Protein AF-A0A8H7KX01-F1 (afdb_monomer)

Radius of gyration: 17.27 Å; Cα contacts (8 Å, |Δi|>4): 121; chains: 1; bounding box: 44×26×62 Å

Sequence (157 aa):
MSAAPAVTPAHLKPHVDNLSAEWAEVHENLHKEEHHKNPQDFVLKAIHNTSMQFLQLAAQAKKDFPDAQKHHFYRDLEQLGKSGEQAAKKFFESKPAFVEQGLDPKVVVLALEGEMIAIIALFDVLKAQDKEYQKHAGHIEEQITGMLQRAIDVYSK

Secondary structure (DSSP, 8-state):
-PPPP-------HHHHHHHHHHHHHHHHHHHS--TTS-HHHHHHHHHHHHHHHHHHHHHHHHH---TTTHHHHHHHHHHHHHHHHHHHHHHHHTHHHHHHTT--HHHHHHHHHHHHHHHHHHHHHHHHH-TTHHHHHHHHHHHHHHHHHHHHHHHH-

pLDDT: mean 78.22, std 16.49, range [34.44, 96.62]

Structure (mmCIF, N/CA/C/O backbone):
data_AF-A0A8H7KX01-F1
#
_entry.id   AF-A0A8H7KX01-F1
#
loop_
_atom_site.group_PDB
_atom_site.id
_atom_site.type_symbol
_atom_site.label_atom_id
_atom_site.label_alt_id
_atom_site.label_comp_id
_atom_site.label_asym_id
_atom_site.label_entity_id
_atom_site.label_seq_id
_atom_site.pdbx_PDB_ins_code
_atom_site.Cartn_x
_atom_site.Cartn_y
_atom_site.Cartn_z
_atom_site.occupancy
_atom_site.B_iso_or_equiv
_atom_site.auth_seq_id
_atom_site.auth_comp_id
_atom_site.auth_asym_id
_atom_site.auth_atom_id
_atom_site.pdbx_PDB_model_num
ATOM 1 N N . MET A 1 1 ? -3.571 -15.163 43.514 1.00 35.84 1 MET A N 1
ATOM 2 C CA . MET A 1 1 ? -4.144 -14.187 42.564 1.00 35.84 1 MET A CA 1
ATOM 3 C C . MET A 1 1 ? -3.091 -13.966 41.488 1.00 35.84 1 MET A C 1
ATOM 5 O O . MET A 1 1 ? -2.107 -13.298 41.767 1.00 35.84 1 MET A O 1
ATOM 9 N N . SER A 1 2 ? -3.206 -14.633 40.336 1.00 34.91 2 SER A N 1
ATOM 10 C CA . SER A 1 2 ? -2.262 -14.430 39.226 1.00 34.91 2 SER A CA 1
ATOM 11 C C . SER A 1 2 ? -2.630 -13.151 38.490 1.00 34.91 2 SER A C 1
ATOM 13 O O . SER A 1 2 ? -3.773 -13.003 38.060 1.00 34.91 2 SER A O 1
ATOM 15 N N . ALA A 1 3 ? -1.671 -12.235 38.377 1.00 36.84 3 ALA A N 1
ATOM 16 C CA . ALA A 1 3 ? -1.782 -11.065 37.522 1.00 36.84 3 ALA A CA 1
ATOM 17 C C . ALA A 1 3 ? -2.036 -11.518 36.076 1.00 36.84 3 ALA A C 1
ATOM 19 O O . ALA A 1 3 ? -1.387 -12.447 35.591 1.00 36.84 3 ALA A O 1
ATOM 20 N N . ALA A 1 4 ? -3.000 -10.882 35.409 1.00 35.41 4 ALA A N 1
ATOM 21 C CA . ALA A 1 4 ? -3.212 -11.073 33.982 1.00 35.41 4 ALA A CA 1
ATOM 22 C C . ALA A 1 4 ? -1.907 -10.746 33.227 1.00 35.41 4 ALA A C 1
ATOM 24 O O . ALA A 1 4 ? -1.218 -9.793 33.606 1.00 35.41 4 ALA A O 1
ATOM 25 N N . PRO A 1 5 ? -1.541 -11.514 32.187 1.00 36.16 5 PRO A N 1
ATOM 26 C CA . PRO A 1 5 ? -0.391 -11.177 31.366 1.00 36.16 5 PRO A CA 1
ATOM 27 C C . PRO A 1 5 ? -0.609 -9.791 30.755 1.00 36.16 5 PRO A C 1
ATOM 29 O O . PRO A 1 5 ? -1.669 -9.505 30.197 1.00 36.16 5 PRO A O 1
ATOM 32 N N . ALA A 1 6 ? 0.394 -8.924 30.896 1.00 38.28 6 ALA A N 1
ATOM 33 C CA . ALA A 1 6 ? 0.428 -7.631 30.237 1.00 38.28 6 ALA A CA 1
ATOM 34 C C . ALA A 1 6 ? 0.249 -7.847 28.728 1.00 38.28 6 ALA A C 1
ATOM 36 O O . ALA A 1 6 ? 1.084 -8.486 28.086 1.00 38.28 6 ALA A O 1
ATOM 37 N N . VAL A 1 7 ? -0.862 -7.344 28.186 1.00 34.44 7 VAL A N 1
ATOM 38 C CA . VAL A 1 7 ? -1.130 -7.317 26.747 1.00 34.44 7 VAL A CA 1
ATOM 39 C C . VAL A 1 7 ? 0.015 -6.546 26.107 1.00 34.44 7 VAL A C 1
ATOM 41 O O . VAL A 1 7 ? 0.164 -5.340 26.309 1.00 34.44 7 VAL A O 1
ATOM 44 N N . THR A 1 8 ? 0.889 -7.270 25.419 1.00 42.38 8 THR A N 1
ATOM 45 C CA . THR A 1 8 ? 2.063 -6.696 24.771 1.00 42.38 8 THR A CA 1
ATOM 46 C C . THR A 1 8 ? 1.565 -5.773 23.651 1.00 42.38 8 THR A C 1
ATOM 48 O O . THR A 1 8 ? 0.619 -6.152 22.957 1.00 42.38 8 THR A O 1
ATOM 51 N N . PRO A 1 9 ? 2.109 -4.553 23.491 1.00 47.53 9 PRO A N 1
ATOM 52 C CA . PRO A 1 9 ? 1.517 -3.559 22.598 1.00 47.53 9 PRO A CA 1
ATOM 53 C C . PRO A 1 9 ? 1.567 -4.041 21.151 1.00 47.53 9 PRO A C 1
ATOM 55 O O . PRO A 1 9 ? 2.555 -4.678 20.772 1.00 47.53 9 PRO A O 1
ATOM 58 N N . ALA A 1 10 ? 0.568 -3.677 20.342 1.00 51.66 10 ALA A N 1
ATOM 59 C CA . ALA A 1 10 ? 0.669 -3.722 18.885 1.00 51.66 10 ALA A CA 1
ATOM 60 C C . ALA A 1 10 ? 1.816 -2.797 18.434 1.00 51.66 10 ALA A C 1
ATOM 62 O O . ALA A 1 10 ? 1.607 -1.637 18.105 1.00 51.66 10 ALA A O 1
ATOM 63 N N . HIS A 1 11 ? 3.055 -3.283 18.502 1.00 56.16 11 HIS A N 1
ATOM 64 C CA . HIS A 1 11 ? 4.219 -2.579 17.993 1.00 56.16 11 HIS A CA 1
ATOM 65 C C . HIS A 1 11 ? 4.168 -2.695 16.478 1.00 56.16 11 HIS A C 1
ATOM 67 O O . HIS A 1 11 ? 4.588 -3.708 15.924 1.00 56.16 11 HIS A O 1
ATOM 73 N N . LEU A 1 12 ? 3.654 -1.665 15.806 1.00 52.97 12 LEU A N 1
ATOM 74 C CA . LEU A 1 12 ? 3.749 -1.574 14.351 1.00 52.97 12 LEU A CA 1
ATOM 75 C C . LEU A 1 12 ? 5.123 -1.061 13.912 1.00 52.97 12 LEU A C 1
ATOM 77 O O . LEU A 1 12 ? 5.473 -1.167 12.744 1.00 52.97 12 LEU A O 1
ATOM 81 N N . LYS A 1 13 ? 5.937 -0.559 14.848 1.00 55.91 13 LYS A N 1
ATOM 82 C CA . LYS A 1 13 ? 7.306 -0.095 14.596 1.00 55.91 13 LYS A CA 1
ATOM 83 C C . LYS A 1 13 ? 8.166 -1.083 13.778 1.00 55.91 13 LYS A C 1
ATOM 85 O O . LYS A 1 13 ? 8.767 -0.627 12.815 1.00 55.91 13 LYS A O 1
ATOM 90 N N . PRO A 1 14 ? 8.203 -2.402 14.060 1.00 57.62 14 PRO A N 1
ATOM 91 C CA . PRO A 1 14 ? 8.931 -3.357 13.225 1.00 57.62 14 PRO A CA 1
ATOM 92 C C . PRO A 1 14 ? 8.388 -3.425 11.793 1.00 57.62 14 PRO A C 1
ATOM 94 O O . PRO A 1 14 ? 9.162 -3.613 10.866 1.00 57.62 14 PRO A O 1
ATOM 97 N N . HIS A 1 15 ? 7.079 -3.234 11.598 1.00 55.22 15 HIS A N 1
ATOM 98 C CA . HIS A 1 15 ? 6.472 -3.177 10.267 1.00 55.22 15 HIS A CA 1
ATOM 99 C C . HIS A 1 15 ? 6.871 -1.887 9.533 1.00 55.22 15 HIS A C 1
ATOM 101 O O . HIS A 1 15 ? 7.312 -1.952 8.393 1.00 55.22 15 HIS A O 1
ATOM 107 N N . VAL A 1 16 ? 6.830 -0.730 10.205 1.00 51.81 16 VAL A N 1
ATOM 108 C CA . VAL A 1 16 ? 7.265 0.569 9.651 1.00 51.81 16 VAL A CA 1
ATOM 109 C C . VAL A 1 16 ? 8.755 0.577 9.295 1.00 51.81 16 VAL A C 1
ATOM 111 O O . VAL A 1 16 ? 9.135 1.047 8.218 1.00 51.81 16 VAL A O 1
ATOM 114 N N . ASP A 1 17 ? 9.596 0.053 10.187 1.00 56.38 17 ASP A N 1
ATOM 115 C CA . ASP A 1 17 ? 11.040 -0.055 9.980 1.00 56.38 17 ASP A CA 1
ATOM 116 C C . ASP A 1 17 ? 11.345 -1.021 8.825 1.00 56.38 17 ASP A C 1
ATOM 118 O O . ASP A 1 17 ? 12.160 -0.691 7.967 1.00 56.38 17 ASP A O 1
ATOM 122 N N . ASN A 1 18 ? 10.652 -2.166 8.750 1.00 62.31 18 ASN A N 1
ATOM 123 C CA . ASN A 1 18 ? 10.819 -3.128 7.659 1.00 62.31 18 ASN A CA 1
ATOM 124 C C . ASN A 1 18 ? 10.383 -2.551 6.314 1.00 62.31 18 ASN A C 1
ATOM 126 O O . ASN A 1 18 ? 11.104 -2.707 5.341 1.00 62.31 18 ASN A O 1
ATOM 130 N N . LEU A 1 19 ? 9.250 -1.851 6.248 1.00 54.84 19 LEU A N 1
ATOM 131 C CA . LEU A 1 19 ? 8.761 -1.258 5.002 1.00 54.84 19 LEU A CA 1
ATOM 132 C C . LEU A 1 19 ? 9.727 -0.177 4.498 1.00 54.84 19 LEU A C 1
ATOM 134 O O . LEU A 1 19 ? 10.079 -0.134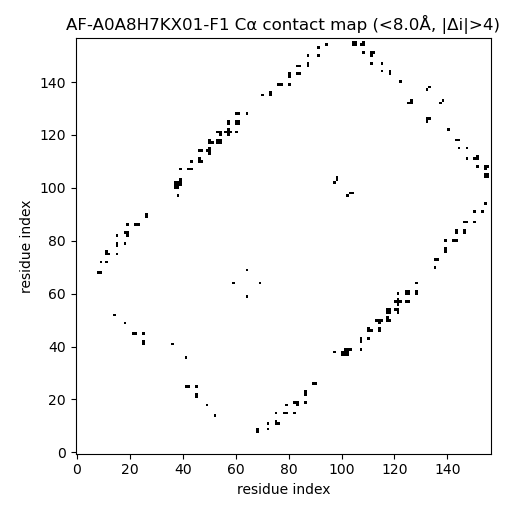 3.322 1.00 54.84 19 LEU A O 1
ATOM 138 N N . SER A 1 20 ? 10.237 0.650 5.416 1.00 55.53 20 SER A N 1
ATOM 139 C CA . SER A 1 20 ? 11.253 1.661 5.104 1.00 55.53 20 SER A CA 1
ATOM 140 C C . SER A 1 20 ? 12.581 1.027 4.669 1.00 55.53 20 SER A C 1
ATOM 142 O O . SER A 1 20 ? 13.219 1.531 3.748 1.00 55.53 20 SER A O 1
ATOM 144 N N . ALA A 1 21 ? 12.991 -0.077 5.301 1.00 63.50 21 ALA A N 1
ATOM 145 C CA . ALA A 1 21 ? 14.210 -0.811 4.972 1.00 63.50 21 ALA A CA 1
ATOM 146 C C . ALA A 1 21 ? 14.107 -1.560 3.636 1.00 63.50 21 ALA A C 1
ATOM 148 O O . ALA A 1 21 ? 15.045 -1.501 2.851 1.00 63.50 21 ALA A O 1
ATOM 149 N N . GLU A 1 22 ? 12.973 -2.200 3.341 1.00 64.75 22 GLU A N 1
ATOM 150 C CA . GLU A 1 22 ? 12.726 -2.887 2.069 1.00 64.75 22 GLU A CA 1
ATOM 151 C C . GLU A 1 22 ? 12.741 -1.888 0.907 1.00 64.75 22 GLU A C 1
ATOM 153 O O . GLU A 1 22 ? 13.410 -2.117 -0.096 1.00 64.75 22 GLU A O 1
ATOM 158 N N . TRP A 1 23 ? 12.104 -0.724 1.061 1.00 58.69 23 TRP A N 1
ATOM 159 C CA . TRP A 1 23 ? 12.157 0.333 0.046 1.00 58.69 23 TRP A CA 1
ATOM 160 C C . TRP A 1 23 ? 13.519 1.040 -0.041 1.00 58.69 23 TRP A C 1
ATOM 162 O O . TRP A 1 23 ? 13.926 1.471 -1.123 1.00 58.69 23 TRP A O 1
ATOM 172 N N . ALA A 1 24 ? 14.256 1.156 1.066 1.00 63.09 24 ALA A N 1
ATOM 173 C CA . ALA A 1 24 ? 15.638 1.630 1.036 1.00 63.09 24 ALA A CA 1
ATOM 174 C C . ALA A 1 24 ? 16.546 0.638 0.296 1.00 63.09 24 ALA A C 1
ATOM 176 O O . ALA A 1 24 ? 17.324 1.056 -0.558 1.00 63.09 24 ALA A O 1
ATOM 177 N N . GLU A 1 25 ? 16.385 -0.663 0.542 1.00 64.31 25 GLU A N 1
ATOM 178 C CA . GLU A 1 25 ? 17.050 -1.734 -0.201 1.00 64.31 25 GLU A CA 1
ATOM 179 C C . GLU A 1 25 ? 16.667 -1.682 -1.688 1.00 64.31 25 GLU A C 1
ATOM 181 O O . GLU A 1 25 ? 17.529 -1.883 -2.548 1.00 64.31 25 GLU A O 1
ATOM 186 N N . VAL A 1 26 ? 15.412 -1.323 -2.007 1.00 60.69 26 VAL A N 1
ATOM 187 C CA . VAL 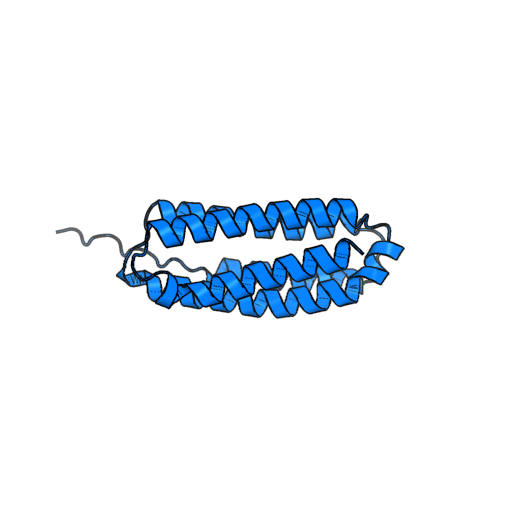A 1 26 ? 14.971 -1.103 -3.393 1.00 60.69 26 VAL A CA 1
ATOM 188 C C . VAL A 1 26 ? 15.743 -0.012 -4.079 1.00 60.69 26 VAL A C 1
ATOM 190 O O . VAL A 1 26 ? 16.230 -0.188 -5.196 1.00 60.69 26 VAL A O 1
ATOM 193 N N . HIS A 1 27 ? 15.901 1.095 -3.382 1.00 59.25 27 HIS A N 1
ATOM 194 C CA . HIS A 1 27 ? 16.630 2.222 -3.904 1.00 59.25 27 HIS A CA 1
ATOM 195 C C . HIS A 1 27 ? 18.139 1.963 -3.989 1.00 59.25 27 HIS A C 1
ATOM 197 O O . HIS A 1 27 ? 18.770 2.354 -4.961 1.00 59.25 27 HIS A O 1
ATOM 203 N N . GLU A 1 28 ? 18.741 1.299 -3.002 1.00 62.28 28 GLU A N 1
ATOM 204 C CA . GLU A 1 28 ? 20.177 1.013 -3.020 1.00 62.28 28 GLU A CA 1
ATOM 205 C C . GLU A 1 28 ? 20.572 0.022 -4.113 1.00 62.28 28 GLU A C 1
ATOM 207 O O . GLU A 1 28 ? 21.612 0.194 -4.745 1.00 62.28 28 GLU A O 1
ATOM 212 N N . ASN A 1 29 ? 19.765 -1.016 -4.340 1.00 58.94 29 ASN A N 1
ATOM 213 C CA . ASN A 1 29 ? 20.078 -2.038 -5.338 1.00 58.94 29 ASN A CA 1
ATOM 214 C C . ASN A 1 29 ? 19.870 -1.542 -6.778 1.00 58.94 29 ASN A C 1
ATOM 216 O O . ASN A 1 29 ? 20.482 -2.088 -7.686 1.00 58.94 29 ASN A O 1
ATOM 220 N N . LEU A 1 30 ? 19.085 -0.479 -6.980 1.00 53.88 30 LEU A N 1
ATOM 221 C CA . LEU A 1 30 ? 18.974 0.252 -8.251 1.00 53.88 30 LEU A CA 1
ATOM 222 C C . LEU A 1 30 ? 20.285 0.934 -8.676 1.00 53.88 30 LEU A C 1
ATOM 224 O O . LEU A 1 30 ? 20.544 1.065 -9.868 1.00 53.88 30 LEU A O 1
ATOM 228 N N . HIS A 1 31 ? 21.083 1.396 -7.705 1.00 53.75 31 HIS A N 1
ATOM 229 C CA . HIS A 1 31 ? 22.333 2.134 -7.945 1.00 53.75 31 HIS A CA 1
ATOM 230 C C . HIS A 1 31 ? 23.577 1.246 -7.928 1.00 53.75 31 HIS A C 1
ATOM 232 O O . HIS A 1 31 ? 24.664 1.702 -8.276 1.00 53.75 31 HIS A O 1
ATOM 238 N N . LYS A 1 32 ? 23.449 -0.008 -7.488 1.00 52.97 32 LYS A N 1
ATOM 239 C CA . LYS A 1 32 ? 24.556 -0.964 -7.499 1.00 52.97 32 LYS A CA 1
ATOM 240 C C . LYS A 1 32 ? 24.634 -1.570 -8.900 1.00 52.97 32 LYS A C 1
ATOM 242 O O . LYS A 1 32 ? 23.712 -2.245 -9.333 1.00 52.97 32 LYS A O 1
ATOM 247 N N . GLU A 1 33 ? 25.757 -1.347 -9.582 1.00 42.66 33 GLU A N 1
ATOM 248 C CA . GLU A 1 33 ? 26.079 -1.812 -10.948 1.00 42.66 33 GLU A CA 1
ATOM 249 C C . GLU A 1 33 ? 26.053 -3.350 -11.134 1.00 42.66 33 GLU A C 1
ATOM 251 O O . GLU A 1 33 ? 26.328 -3.862 -12.219 1.00 42.66 33 GLU A O 1
ATOM 256 N N . GLU A 1 34 ? 25.701 -4.125 -10.103 1.00 49.31 34 GLU A N 1
ATOM 257 C CA . GLU A 1 34 ? 25.473 -5.562 -10.232 1.00 49.31 34 GLU A CA 1
ATOM 258 C C . GLU A 1 34 ? 24.098 -5.834 -10.858 1.00 49.31 34 GLU A C 1
ATOM 260 O O . GLU A 1 34 ? 23.104 -6.103 -10.183 1.00 49.31 34 GLU A O 1
ATOM 265 N N . HIS A 1 35 ? 24.088 -5.836 -12.192 1.00 49.88 35 HIS A N 1
ATOM 266 C CA . HIS A 1 35 ? 23.023 -6.249 -13.117 1.00 49.88 35 HIS A CA 1
ATOM 267 C C . HIS A 1 35 ? 22.510 -7.705 -12.944 1.00 49.88 35 HIS A C 1
ATOM 269 O O . HIS A 1 35 ? 22.027 -8.321 -13.893 1.00 49.88 35 HIS A O 1
ATOM 275 N N . HIS A 1 36 ? 22.628 -8.307 -11.758 1.00 49.66 36 HIS A N 1
ATOM 276 C CA . HIS A 1 36 ? 22.349 -9.726 -11.515 1.00 49.66 36 HIS A CA 1
ATOM 277 C C . HIS A 1 36 ? 20.970 -10.014 -10.909 1.00 49.66 36 HIS A C 1
ATOM 279 O O . HIS A 1 36 ? 20.580 -11.180 -10.836 1.00 49.66 36 HIS A O 1
ATOM 285 N N . LYS A 1 37 ? 20.213 -8.997 -10.482 1.00 60.47 37 LYS A N 1
ATOM 286 C CA . LYS A 1 37 ? 18.856 -9.184 -9.946 1.00 60.47 37 LYS A CA 1
ATOM 287 C C . LYS A 1 37 ? 17.824 -8.601 -10.903 1.00 60.47 37 LYS A C 1
ATOM 289 O O . LYS A 1 37 ? 17.867 -7.422 -11.227 1.00 60.47 37 LYS A O 1
ATOM 294 N N . ASN A 1 38 ? 16.893 -9.449 -11.334 1.00 78.06 38 ASN A N 1
ATOM 295 C CA . ASN A 1 38 ? 15.733 -9.064 -12.127 1.00 78.06 38 ASN A CA 1
ATOM 296 C C . ASN A 1 38 ? 14.929 -7.977 -11.375 1.00 78.06 38 ASN A C 1
ATOM 298 O O . ASN A 1 38 ? 14.409 -8.273 -10.291 1.00 78.06 38 ASN A O 1
ATOM 302 N N . PRO A 1 39 ? 14.809 -6.742 -11.906 1.00 78.62 39 PRO A N 1
ATOM 303 C CA . PRO A 1 39 ? 14.078 -5.665 -11.237 1.00 78.62 39 PRO A CA 1
ATOM 304 C C . PRO A 1 39 ? 12.607 -6.029 -11.005 1.00 78.62 39 PRO A C 1
ATOM 306 O O . PRO A 1 39 ? 12.020 -5.586 -10.020 1.00 78.62 39 PRO A O 1
ATOM 309 N N . GLN A 1 40 ? 12.031 -6.891 -11.852 1.00 86.00 40 GLN A N 1
ATOM 310 C CA . GLN A 1 40 ? 10.667 -7.389 -11.703 1.00 86.00 40 GLN A CA 1
ATOM 311 C C . GLN A 1 40 ? 10.470 -8.146 -10.394 1.00 86.00 40 GLN A C 1
ATOM 313 O O . GLN A 1 40 ? 9.629 -7.756 -9.588 1.00 86.00 40 GLN A O 1
ATOM 318 N N . ASP A 1 41 ? 11.249 -9.202 -10.160 1.00 85.25 41 ASP A N 1
ATOM 319 C CA . ASP A 1 41 ? 11.096 -10.047 -8.968 1.00 85.25 41 ASP A CA 1
ATOM 320 C C . ASP A 1 41 ? 11.267 -9.231 -7.694 1.00 85.25 41 ASP A C 1
ATOM 322 O O . ASP A 1 41 ? 10.602 -9.448 -6.683 1.00 85.25 41 ASP A O 1
ATOM 326 N N . PHE A 1 42 ? 12.161 -8.259 -7.765 1.00 80.56 42 PHE A N 1
ATOM 327 C CA . PHE A 1 42 ? 12.509 -7.424 -6.650 1.00 80.56 42 PHE A CA 1
ATOM 328 C C . PHE A 1 42 ? 11.410 -6.397 -6.307 1.00 80.56 42 PHE A C 1
ATOM 330 O O . PHE A 1 42 ? 10.979 -6.336 -5.153 1.00 80.56 42 PHE A O 1
ATOM 337 N N . VAL A 1 43 ? 10.884 -5.665 -7.298 1.00 83.69 43 VAL A N 1
ATOM 338 C CA . VAL A 1 43 ? 9.739 -4.752 -7.111 1.00 83.69 43 VAL A CA 1
ATOM 339 C C . VAL A 1 43 ? 8.498 -5.524 -6.658 1.00 83.69 43 VAL A C 1
ATOM 341 O O . VAL A 1 43 ? 7.826 -5.118 -5.710 1.00 83.69 43 VAL A O 1
ATOM 344 N N . LEU A 1 44 ? 8.218 -6.674 -7.277 1.00 88.31 44 LEU A N 1
ATOM 345 C CA . LEU A 1 44 ? 7.073 -7.506 -6.904 1.00 88.31 44 LEU A CA 1
ATOM 346 C C . LEU A 1 44 ? 7.190 -8.059 -5.489 1.00 88.31 44 LEU A C 1
ATOM 348 O O . LEU A 1 44 ? 6.191 -8.104 -4.775 1.00 88.31 44 LEU A O 1
ATOM 352 N N . LYS A 1 45 ? 8.393 -8.445 -5.055 1.00 85.12 45 LYS A N 1
ATOM 353 C CA . LYS A 1 45 ? 8.622 -8.898 -3.682 1.00 85.12 45 LYS A CA 1
ATOM 354 C C . LYS A 1 45 ? 8.333 -7.790 -2.668 1.00 85.12 45 LYS A C 1
ATOM 356 O O . LYS A 1 45 ? 7.669 -8.068 -1.674 1.00 85.12 45 LYS A O 1
ATOM 361 N N . ALA A 1 46 ? 8.778 -6.559 -2.921 1.00 82.44 46 ALA A N 1
ATOM 362 C CA . ALA A 1 46 ? 8.519 -5.426 -2.028 1.00 82.44 46 ALA A CA 1
ATOM 363 C C . ALA A 1 46 ? 7.013 -5.115 -1.910 1.00 82.44 46 ALA A C 1
ATOM 365 O O . ALA A 1 46 ? 6.484 -4.990 -0.803 1.00 82.44 46 ALA A O 1
ATOM 366 N N . ILE A 1 47 ? 6.302 -5.078 -3.044 1.00 87.06 47 ILE A N 1
ATOM 367 C CA . ILE A 1 47 ? 4.845 -4.865 -3.081 1.00 87.06 47 ILE A CA 1
ATOM 368 C C . ILE A 1 47 ? 4.111 -6.012 -2.370 1.00 87.06 47 ILE A C 1
ATOM 370 O O . ILE A 1 47 ? 3.209 -5.784 -1.561 1.00 87.06 47 ILE A O 1
ATOM 374 N N . HIS A 1 48 ? 4.519 -7.260 -2.615 1.00 88.44 48 HIS A N 1
ATOM 375 C CA . HIS A 1 48 ? 3.920 -8.431 -1.979 1.00 88.44 48 HIS A CA 1
ATOM 376 C C . HIS A 1 48 ? 4.119 -8.427 -0.459 1.00 88.44 48 HIS A C 1
ATOM 378 O O . HIS A 1 48 ? 3.160 -8.630 0.287 1.00 88.44 48 HIS A O 1
ATOM 384 N N . ASN A 1 49 ? 5.337 -8.158 0.014 1.00 83.00 49 ASN A N 1
ATOM 385 C CA . ASN A 1 49 ? 5.638 -8.076 1.441 1.00 83.00 49 ASN A CA 1
ATOM 386 C C . ASN A 1 49 ? 4.810 -6.981 2.115 1.00 83.00 49 ASN A C 1
ATOM 388 O O . ASN A 1 49 ? 4.189 -7.230 3.15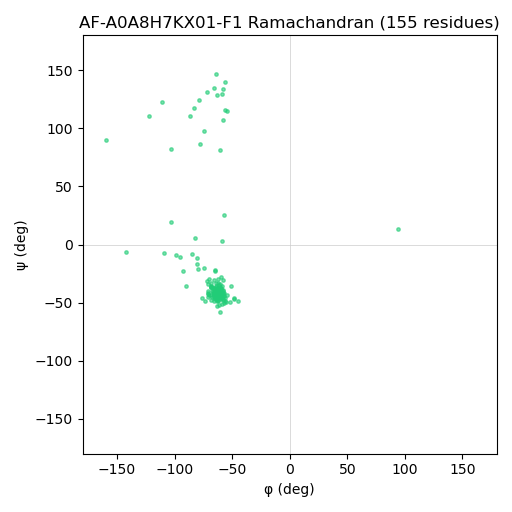0 1.00 83.00 49 ASN A O 1
ATOM 392 N N . THR A 1 50 ? 4.732 -5.806 1.492 1.00 82.94 50 THR A N 1
ATOM 393 C CA . THR A 1 50 ? 3.911 -4.690 1.973 1.00 82.94 50 THR A CA 1
ATOM 394 C C . THR A 1 50 ? 2.429 -5.072 2.047 1.00 82.94 50 THR A C 1
ATOM 396 O O . THR A 1 50 ? 1.789 -4.894 3.086 1.00 82.94 50 THR A O 1
ATOM 399 N N . SER A 1 51 ? 1.896 -5.701 0.997 1.00 89.12 51 SER A N 1
ATOM 400 C CA . SER A 1 51 ? 0.515 -6.202 0.962 1.00 89.12 51 SER A CA 1
ATOM 401 C C . SER A 1 51 ? 0.234 -7.171 2.115 1.00 89.12 51 SER A C 1
ATOM 403 O O . SER A 1 51 ? -0.774 -7.055 2.815 1.00 89.12 51 SER A O 1
ATOM 405 N N . MET A 1 52 ? 1.147 -8.115 2.361 1.00 87.38 52 MET A N 1
ATOM 406 C CA . MET A 1 52 ? 1.019 -9.082 3.451 1.00 87.38 52 MET A CA 1
ATOM 407 C C 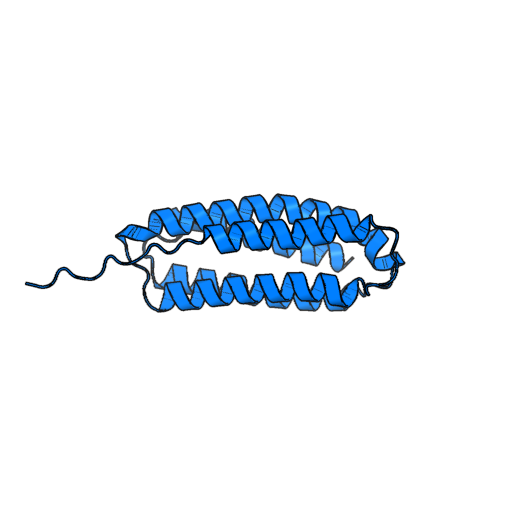. MET A 1 52 ? 1.045 -8.416 4.827 1.00 87.38 52 MET A C 1
ATOM 409 O O . MET A 1 52 ? 0.305 -8.846 5.714 1.00 87.38 52 MET A O 1
ATOM 413 N N . GLN A 1 53 ? 1.838 -7.358 5.011 1.00 83.62 53 GLN A N 1
ATOM 414 C CA . GLN A 1 53 ? 1.832 -6.587 6.254 1.00 83.62 53 GLN A CA 1
ATOM 415 C C . GLN A 1 53 ? 0.466 -5.934 6.486 1.00 83.62 53 GLN A C 1
ATOM 417 O O . GLN A 1 53 ? -0.108 -6.128 7.555 1.00 83.62 53 GLN A O 1
ATOM 422 N N . PHE A 1 54 ? -0.118 -5.253 5.492 1.00 86.44 54 PHE A N 1
ATOM 423 C CA . PHE A 1 54 ? -1.464 -4.677 5.627 1.00 86.44 54 PHE A CA 1
ATOM 424 C C . PHE A 1 54 ? -2.524 -5.733 5.977 1.00 86.44 54 PHE A C 1
ATOM 426 O O . PHE A 1 54 ? -3.340 -5.512 6.875 1.00 86.44 54 PHE A O 1
ATOM 433 N N . LEU A 1 55 ? -2.472 -6.916 5.357 1.00 89.38 55 LEU A N 1
ATOM 434 C CA . LEU A 1 55 ? -3.380 -8.023 5.683 1.00 89.38 55 LEU A CA 1
ATOM 435 C C . LEU A 1 55 ? -3.183 -8.560 7.109 1.00 89.38 55 LEU A C 1
ATOM 437 O O . LEU A 1 55 ? -4.161 -8.890 7.784 1.00 89.38 55 LEU A O 1
ATOM 441 N N . GLN A 1 56 ? -1.943 -8.635 7.598 1.00 85.50 56 GLN A N 1
ATOM 442 C CA . GLN A 1 56 ? -1.652 -9.019 8.984 1.00 85.50 56 GLN A CA 1
ATOM 443 C C . GLN A 1 56 ? -2.194 -7.986 9.977 1.00 85.50 56 GLN 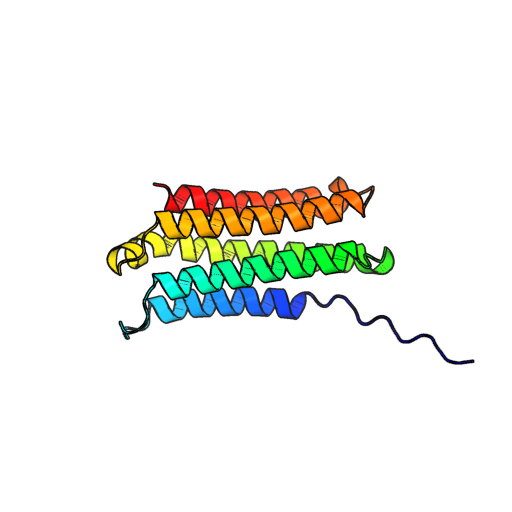A C 1
ATOM 445 O O . GLN A 1 56 ? -2.803 -8.368 10.979 1.00 85.50 56 GLN A O 1
ATOM 450 N N . LEU A 1 57 ? -2.045 -6.690 9.677 1.00 84.31 57 LEU A N 1
ATOM 451 C CA . LEU A 1 57 ? -2.640 -5.611 10.469 1.00 84.31 57 LEU A CA 1
ATOM 452 C C . LEU A 1 57 ? -4.165 -5.714 10.489 1.00 84.31 57 LEU A C 1
ATOM 454 O O . LEU A 1 57 ? -4.768 -5.612 11.556 1.00 84.31 57 LEU A O 1
ATOM 458 N N . ALA A 1 58 ? -4.783 -5.982 9.336 1.00 87.94 58 ALA A N 1
ATOM 459 C CA . ALA A 1 58 ? -6.226 -6.161 9.225 1.00 87.94 58 ALA A CA 1
ATOM 460 C C . ALA A 1 58 ? -6.703 -7.345 10.077 1.00 87.94 58 ALA A C 1
ATOM 462 O O . ALA A 1 58 ? -7.667 -7.232 10.834 1.00 87.94 58 ALA A O 1
ATOM 463 N N . ALA A 1 59 ? -6.003 -8.480 10.011 1.00 86.81 59 ALA A N 1
ATOM 464 C CA . ALA A 1 59 ? -6.313 -9.653 10.820 1.00 86.81 59 ALA A CA 1
ATOM 465 C C . ALA A 1 59 ? -6.176 -9.371 12.326 1.00 86.81 59 ALA A C 1
ATOM 467 O O . ALA A 1 59 ? -7.040 -9.777 13.108 1.00 86.81 59 ALA A O 1
ATOM 468 N N . GLN A 1 60 ? -5.129 -8.646 12.730 1.00 82.00 60 GLN A N 1
ATOM 469 C CA . GLN A 1 60 ? -4.904 -8.271 14.125 1.00 82.00 60 GLN A CA 1
ATOM 470 C C . GLN A 1 60 ? -5.992 -7.318 14.638 1.00 82.00 60 GLN A C 1
ATOM 472 O O . GLN A 1 60 ? -6.592 -7.591 15.678 1.00 82.00 60 GLN A O 1
ATOM 477 N N . ALA A 1 61 ? -6.304 -6.258 13.886 1.00 83.38 61 ALA A N 1
ATOM 478 C CA . ALA A 1 61 ? -7.372 -5.317 14.220 1.00 83.38 61 ALA A CA 1
ATOM 479 C C . ALA A 1 61 ? -8.749 -6.003 14.264 1.00 83.38 61 ALA A C 1
ATOM 481 O O . ALA A 1 61 ? -9.586 -5.684 15.101 1.00 83.38 61 ALA A O 1
ATOM 482 N N . LYS A 1 62 ? -8.991 -7.003 13.409 1.00 84.88 62 LYS A N 1
ATOM 483 C CA . LYS A 1 62 ? -10.243 -7.767 13.436 1.00 84.88 62 LYS A CA 1
ATOM 484 C C . LYS A 1 62 ? -10.373 -8.634 14.689 1.00 84.88 62 LYS A C 1
ATOM 486 O O . LYS A 1 62 ? -11.487 -8.827 15.171 1.00 84.88 62 LYS A O 1
ATOM 491 N N . LYS A 1 63 ? -9.265 -9.209 15.164 1.00 79.81 63 LYS A N 1
ATOM 492 C CA . LYS A 1 63 ? -9.255 -10.144 16.293 1.00 79.81 63 LYS A CA 1
ATOM 493 C C . LYS A 1 63 ? -9.403 -9.431 17.632 1.00 79.81 63 LYS A C 1
ATOM 495 O O . LYS A 1 63 ? -10.144 -9.915 18.480 1.00 79.81 63 LYS A O 1
ATOM 500 N N . ASP A 1 64 ? -8.660 -8.347 17.830 1.00 69.44 64 ASP A N 1
ATOM 501 C CA . ASP A 1 64 ? -8.568 -7.676 19.124 1.00 69.44 64 ASP A CA 1
ATOM 502 C C . ASP A 1 64 ? -8.070 -6.237 18.910 1.00 69.44 64 ASP A C 1
ATOM 504 O O . ASP A 1 64 ? -6.862 -5.990 18.866 1.00 69.44 64 ASP A O 1
ATOM 508 N N . PHE A 1 65 ? -8.995 -5.288 18.705 1.00 70.56 65 PHE A N 1
ATOM 509 C CA . PHE A 1 65 ? -8.684 -3.856 18.605 1.00 70.56 65 PHE A CA 1
ATOM 510 C C . PHE A 1 65 ? -9.059 -3.145 19.909 1.00 70.56 65 PHE A C 1
ATOM 512 O O . PHE A 1 65 ? -10.152 -2.585 20.020 1.00 70.56 65 PHE A O 1
ATOM 519 N N . PRO A 1 66 ? -8.196 -3.191 20.940 1.00 64.88 66 PRO A N 1
ATOM 520 C CA . PRO A 1 66 ? -8.548 -2.645 22.236 1.00 64.88 66 PRO A CA 1
ATOM 521 C C . PRO A 1 66 ? -8.578 -1.115 22.183 1.00 64.88 66 PRO A C 1
ATOM 523 O O . PRO A 1 66 ? -7.611 -0.474 21.763 1.00 64.88 66 PRO A O 1
ATOM 526 N N . ASP A 1 67 ? -9.661 -0.522 22.695 1.00 69.56 67 ASP A N 1
ATOM 527 C CA . ASP A 1 67 ? -9.858 0.935 22.750 1.00 69.56 67 ASP A CA 1
ATOM 528 C C . ASP A 1 67 ? -8.666 1.674 23.382 1.00 69.56 67 ASP A C 1
ATOM 530 O O . ASP A 1 67 ? -8.280 2.745 22.921 1.00 69.56 67 ASP A O 1
ATOM 534 N N . ALA A 1 68 ? -8.015 1.071 24.383 1.00 68.69 68 ALA A N 1
ATOM 535 C CA . ALA A 1 68 ? -6.843 1.639 25.049 1.00 68.69 68 ALA A CA 1
ATOM 536 C C . ALA A 1 68 ? -5.605 1.787 24.138 1.00 68.69 68 ALA A C 1
ATOM 538 O O . ALA A 1 68 ? -4.721 2.587 24.439 1.00 68.69 68 ALA A O 1
ATOM 539 N N . GLN A 1 69 ? -5.516 1.028 23.038 1.00 70.12 69 GLN A N 1
ATOM 540 C CA . GLN A 1 69 ? -4.370 1.050 22.114 1.00 70.12 69 GLN A CA 1
ATOM 541 C C . GLN A 1 69 ? -4.695 1.692 20.762 1.00 70.12 69 GLN A C 1
ATOM 543 O O . GLN A 1 69 ? -3.782 1.960 19.981 1.00 70.12 69 GLN A O 1
ATOM 548 N N . LYS A 1 70 ? -5.969 2.005 20.508 1.00 76.81 70 LYS A N 1
ATOM 549 C CA . LYS A 1 70 ? -6.475 2.629 19.278 1.00 76.81 70 LYS A CA 1
ATOM 550 C C . LYS A 1 70 ? -5.656 3.852 18.843 1.00 76.81 70 LYS A C 1
ATOM 552 O O . LYS A 1 70 ? -5.235 3.941 17.695 1.00 76.81 70 LYS A O 1
ATOM 557 N N . HIS A 1 71 ? -5.343 4.760 19.772 1.00 78.81 71 HIS A N 1
ATOM 558 C CA . HIS A 1 71 ? -4.533 5.948 19.471 1.00 78.81 71 HIS A CA 1
ATOM 559 C C . HIS A 1 71 ? -3.084 5.635 19.078 1.00 78.81 71 HIS A C 1
ATOM 561 O O . HIS A 1 71 ? -2.528 6.320 18.222 1.00 78.81 71 HIS A O 1
ATOM 567 N N . HIS A 1 72 ? -2.463 4.629 19.698 1.00 79.19 72 HIS A N 1
ATOM 568 C CA . HIS A 1 72 ? -1.104 4.217 19.345 1.00 79.19 72 HIS A CA 1
ATOM 569 C C . HIS A 1 72 ? -1.077 3.548 17.974 1.00 79.19 72 HIS A C 1
ATOM 571 O O . HIS A 1 72 ? -0.244 3.897 17.147 1.00 79.19 72 HIS A O 1
ATOM 577 N N . PHE A 1 73 ? -2.052 2.679 17.708 1.00 82.12 73 PHE A N 1
ATOM 578 C CA . PHE A 1 73 ? -2.197 2.021 16.418 1.00 82.12 73 PHE A CA 1
ATOM 579 C C . PHE A 1 73 ? -2.331 3.027 15.267 1.00 82.12 73 PHE A C 1
ATOM 581 O O . PHE A 1 73 ? -1.590 2.942 14.292 1.00 82.12 73 PHE A O 1
ATOM 588 N N . TYR A 1 74 ? -3.231 4.010 15.383 1.00 85.62 74 TYR A N 1
ATOM 589 C CA . TYR A 1 74 ? -3.407 5.004 14.320 1.00 85.62 74 TYR A CA 1
ATOM 590 C C . TYR A 1 74 ? -2.197 5.919 14.157 1.00 85.62 74 TYR A C 1
ATOM 592 O O . TYR A 1 74 ? -1.838 6.236 13.030 1.00 85.62 74 TYR A O 1
ATOM 600 N N . ARG A 1 75 ? -1.521 6.297 15.249 1.00 83.94 75 ARG A N 1
ATOM 601 C CA . ARG A 1 75 ? -0.270 7.064 15.158 1.00 83.94 75 ARG A CA 1
ATOM 602 C C . ARG A 1 75 ? 0.800 6.296 14.387 1.00 83.94 75 ARG A C 1
ATOM 604 O O . ARG A 1 75 ? 1.487 6.873 13.548 1.00 83.94 75 ARG A O 1
ATOM 611 N N . ASP A 1 76 ? 0.945 5.006 14.666 1.00 80.88 76 ASP A N 1
ATOM 612 C CA . ASP A 1 76 ? 1.922 4.185 13.965 1.00 80.88 76 ASP A CA 1
ATOM 613 C C . ASP A 1 76 ? 1.536 3.980 12.489 1.00 80.88 76 ASP A C 1
ATOM 615 O O . ASP A 1 76 ? 2.406 4.004 11.620 1.00 80.88 76 ASP A O 1
ATOM 619 N N . LEU A 1 77 ? 0.241 3.835 12.184 1.00 82.62 77 LEU A N 1
ATOM 620 C CA . LEU A 1 77 ? -0.258 3.746 10.808 1.00 82.62 77 LEU A CA 1
ATOM 621 C C . LEU A 1 77 ? -0.052 5.060 10.033 1.00 82.62 77 LEU A C 1
ATOM 623 O O . LEU A 1 77 ? 0.318 5.039 8.863 1.00 82.62 77 LEU A O 1
ATOM 627 N N . GLU A 1 78 ? -0.224 6.210 10.687 1.00 85.62 78 GLU A N 1
ATOM 628 C CA . GLU A 1 78 ? 0.095 7.524 10.116 1.00 85.62 78 GLU A CA 1
ATOM 629 C C . GLU A 1 78 ? 1.597 7.637 9.807 1.00 85.62 78 GLU A C 1
ATOM 631 O O . GLU A 1 78 ? 1.995 8.112 8.741 1.00 85.62 78 GLU A O 1
ATOM 636 N N . GLN A 1 79 ? 2.451 7.159 10.717 1.00 80.38 79 GLN A N 1
ATOM 637 C CA . GLN A 1 79 ? 3.895 7.127 10.494 1.00 80.38 79 GLN A CA 1
ATOM 638 C C . GLN A 1 79 ? 4.270 6.193 9.336 1.00 80.38 79 GLN A C 1
ATOM 640 O O . GLN A 1 79 ? 5.142 6.548 8.540 1.00 80.38 79 GLN A O 1
ATOM 645 N N . LEU A 1 80 ? 3.590 5.048 9.203 1.00 77.38 80 LEU A N 1
ATOM 646 C CA . LEU A 1 80 ? 3.733 4.159 8.050 1.00 77.38 80 LEU A CA 1
ATOM 647 C C . LEU A 1 80 ? 3.400 4.897 6.749 1.00 77.38 80 LEU A C 1
ATOM 649 O O . LEU A 1 80 ? 4.189 4.841 5.810 1.00 77.38 80 LEU A O 1
ATOM 653 N N . GLY A 1 81 ? 2.283 5.632 6.714 1.00 78.62 81 GLY A N 1
ATOM 654 C CA . GLY A 1 81 ? 1.882 6.433 5.555 1.00 78.62 81 GLY A CA 1
ATOM 655 C C . GLY A 1 81 ? 2.930 7.480 5.167 1.00 78.62 81 GLY A C 1
ATOM 656 O O . GLY A 1 81 ? 3.313 7.568 4.003 1.00 78.62 81 GLY A O 1
ATOM 657 N N . LYS A 1 82 ? 3.482 8.209 6.146 1.00 81.00 82 LYS A N 1
ATOM 658 C CA . LYS A 1 82 ? 4.547 9.207 5.916 1.00 81.00 82 LYS A CA 1
ATOM 659 C C . LYS A 1 82 ? 5.840 8.588 5.382 1.00 81.00 82 LYS A C 1
ATOM 661 O O . LYS A 1 82 ? 6.447 9.139 4.462 1.00 81.00 82 LYS A O 1
ATOM 666 N N .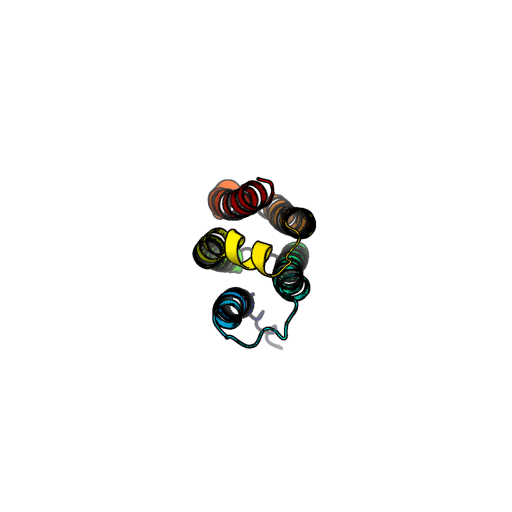 SER A 1 83 ? 6.274 7.459 5.944 1.00 74.25 83 SER A N 1
ATOM 667 C CA . SER A 1 83 ? 7.445 6.729 5.438 1.00 74.25 83 SER A CA 1
ATOM 668 C C . SER A 1 83 ? 7.192 6.178 4.031 1.00 74.25 83 SER A C 1
ATOM 670 O O . SER A 1 83 ? 8.053 6.288 3.157 1.00 74.25 83 SER A O 1
ATOM 672 N N . GLY A 1 84 ? 5.983 5.662 3.793 1.00 74.88 84 GLY A N 1
ATOM 673 C CA . GLY A 1 84 ? 5.517 5.210 2.488 1.00 74.88 84 GLY A CA 1
ATOM 674 C C . GLY A 1 84 ? 5.590 6.312 1.436 1.00 74.88 84 GLY A C 1
ATOM 675 O O . GLY A 1 84 ? 6.109 6.073 0.354 1.00 74.88 84 GLY A O 1
ATOM 676 N N . GLU A 1 85 ? 5.172 7.543 1.747 1.00 78.50 85 GLU A N 1
ATOM 677 C CA . GLU A 1 85 ? 5.219 8.650 0.779 1.00 78.50 85 GLU A CA 1
ATOM 678 C C . GLU A 1 85 ? 6.643 8.986 0.327 1.00 78.50 85 GLU A C 1
ATOM 680 O O . GLU A 1 85 ? 6.879 9.262 -0.854 1.00 78.50 85 GLU A O 1
ATOM 685 N N . GLN A 1 86 ? 7.611 8.934 1.246 1.00 74.75 86 GLN A N 1
ATOM 686 C CA . GLN A 1 86 ? 9.019 9.153 0.911 1.00 74.75 86 GLN A CA 1
ATOM 687 C C . GLN A 1 86 ? 9.564 8.041 0.008 1.00 74.75 86 GLN A C 1
ATOM 689 O O . GLN A 1 86 ? 10.284 8.327 -0.953 1.00 74.75 86 GLN A O 1
ATOM 694 N N . ALA A 1 87 ? 9.204 6.788 0.295 1.00 71.94 87 ALA A N 1
ATOM 695 C CA . ALA A 1 87 ? 9.558 5.639 -0.531 1.00 71.94 87 ALA A CA 1
ATOM 696 C C . ALA A 1 87 ? 8.902 5.710 -1.920 1.00 71.94 87 ALA A C 1
ATOM 698 O O . ALA A 1 87 ? 9.581 5.572 -2.939 1.00 71.94 87 ALA A O 1
ATOM 699 N N . ALA A 1 88 ? 7.606 6.021 -1.968 1.00 76.50 88 ALA A N 1
ATOM 700 C CA . ALA A 1 88 ? 6.819 6.131 -3.187 1.00 76.50 88 ALA A CA 1
ATOM 701 C C . ALA A 1 88 ? 7.379 7.203 -4.127 1.00 76.50 88 ALA A C 1
ATOM 703 O O . ALA A 1 88 ? 7.535 6.952 -5.318 1.00 76.50 88 ALA A O 1
ATOM 704 N N . LYS A 1 89 ? 7.787 8.368 -3.602 1.00 79.94 89 LYS A N 1
ATOM 705 C CA . LYS A 1 89 ? 8.431 9.408 -4.417 1.00 79.94 89 LYS A CA 1
ATOM 706 C C . LYS A 1 89 ? 9.661 8.873 -5.160 1.00 79.94 89 LYS A C 1
ATOM 708 O O . LYS A 1 89 ? 9.763 9.046 -6.373 1.00 79.94 89 LYS A O 1
ATOM 713 N N . LYS A 1 90 ? 10.562 8.184 -4.454 1.00 75.12 90 LYS A N 1
ATOM 714 C CA . LYS A 1 90 ? 11.759 7.584 -5.066 1.00 75.12 90 LYS A CA 1
ATOM 715 C C . LYS A 1 90 ? 11.396 6.497 -6.075 1.00 75.12 90 LYS A C 1
ATOM 717 O O . LYS A 1 90 ? 12.022 6.398 -7.128 1.00 75.12 90 LYS A O 1
ATOM 722 N N . PHE A 1 91 ? 10.379 5.694 -5.773 1.00 79.75 91 PHE A N 1
ATOM 723 C CA . PHE A 1 91 ? 9.880 4.659 -6.674 1.00 79.75 91 PHE A CA 1
ATOM 724 C C . PHE A 1 91 ? 9.317 5.242 -7.980 1.00 79.75 91 PHE A C 1
ATOM 726 O O . PHE A 1 91 ? 9.551 4.680 -9.050 1.00 79.75 91 PHE A O 1
ATOM 733 N N . PHE A 1 92 ? 8.639 6.393 -7.917 1.00 83.56 92 PHE A N 1
ATOM 734 C CA . PHE A 1 92 ? 8.119 7.090 -9.099 1.00 83.56 92 PHE A CA 1
ATOM 735 C C . PHE A 1 92 ? 9.250 7.639 -9.966 1.00 83.56 92 PHE A C 1
ATOM 737 O O . PHE A 1 92 ? 9.242 7.456 -11.181 1.00 83.56 92 PHE A O 1
ATOM 744 N N . GLU A 1 93 ? 10.243 8.269 -9.335 1.00 82.88 93 GLU A N 1
ATOM 745 C CA . GLU A 1 93 ? 11.431 8.805 -10.009 1.00 82.88 93 GLU A CA 1
ATOM 746 C C . GLU A 1 93 ? 12.261 7.697 -10.684 1.00 82.88 93 GLU A C 1
ATOM 748 O O . GLU A 1 93 ? 12.872 7.932 -11.723 1.00 82.88 93 GLU A O 1
ATOM 753 N N . SER A 1 94 ? 12.232 6.475 -10.140 1.00 82.38 94 SER A N 1
ATOM 754 C CA . SER A 1 94 ? 13.013 5.334 -10.640 1.00 82.38 94 SER A CA 1
ATOM 755 C C . SER A 1 94 ? 12.344 4.559 -11.781 1.00 82.38 94 SER A C 1
ATOM 757 O O . SER A 1 94 ? 12.984 3.692 -12.378 1.00 82.38 94 SER A O 1
ATOM 759 N N . LYS A 1 95 ? 11.080 4.856 -12.122 1.00 86.25 95 LYS A N 1
ATOM 760 C CA . LYS A 1 95 ? 10.339 4.120 -13.161 1.00 86.25 95 LYS A CA 1
ATOM 761 C C . LYS A 1 95 ? 11.102 4.015 -14.494 1.00 86.25 95 LYS A C 1
ATOM 763 O O . LYS A 1 95 ? 11.186 2.898 -15.002 1.00 86.25 95 LYS A O 1
ATOM 768 N N . PRO A 1 96 ? 11.660 5.097 -15.083 1.00 86.62 96 PRO A N 1
ATOM 769 C CA . PRO A 1 96 ? 12.346 4.996 -16.374 1.00 86.62 96 PRO A CA 1
ATOM 770 C C . PRO A 1 96 ? 13.509 3.998 -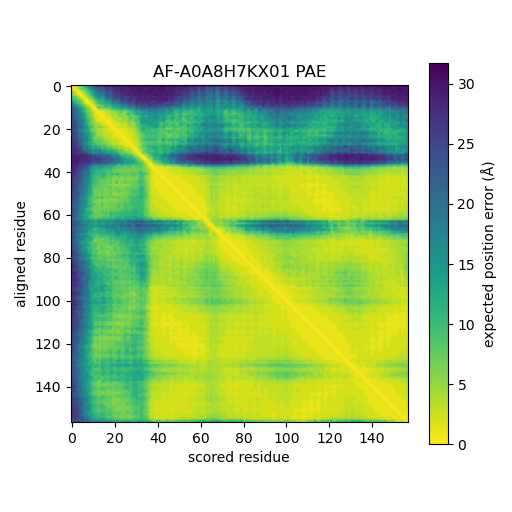16.347 1.00 86.62 96 PRO A C 1
ATOM 772 O O . PRO A 1 96 ? 13.620 3.172 -17.248 1.00 86.62 96 PRO A O 1
ATOM 775 N N . ALA A 1 97 ? 14.306 4.020 -15.274 1.00 85.19 97 ALA A N 1
ATOM 776 C CA . ALA A 1 97 ? 15.441 3.119 -15.095 1.00 85.19 97 ALA A CA 1
ATOM 777 C C . ALA A 1 97 ? 14.993 1.659 -14.949 1.00 85.19 97 ALA A C 1
ATOM 779 O O . ALA A 1 97 ? 15.571 0.771 -15.568 1.00 85.19 97 ALA A O 1
ATOM 780 N N . PHE A 1 98 ? 13.930 1.396 -14.182 1.00 84.62 98 PHE A N 1
ATOM 781 C CA . PHE A 1 98 ? 13.409 0.037 -14.059 1.00 84.62 98 PHE A CA 1
ATOM 782 C C . PHE A 1 98 ? 12.895 -0.521 -15.388 1.00 84.62 98 PHE A C 1
ATOM 784 O O . PHE A 1 98 ? 13.147 -1.684 -15.698 1.00 84.62 98 PHE A O 1
ATOM 791 N N . VAL A 1 99 ? 12.192 0.298 -16.174 1.00 87.44 99 VAL A N 1
ATOM 792 C CA . VAL A 1 99 ? 11.671 -0.115 -17.486 1.00 87.44 99 VAL A CA 1
ATOM 793 C C . VAL A 1 99 ? 12.809 -0.406 -18.460 1.00 87.44 99 VAL A C 1
ATOM 795 O O . VAL A 1 99 ? 12.764 -1.414 -19.160 1.00 87.44 99 VAL A O 1
ATOM 798 N N . GLU A 1 100 ? 13.857 0.419 -18.468 1.00 87.81 100 GLU A N 1
ATOM 799 C CA . GLU A 1 100 ? 15.067 0.168 -19.261 1.00 87.81 100 GLU A CA 1
ATOM 800 C C . GLU A 1 100 ? 15.757 -1.151 -18.866 1.00 87.81 100 GLU A C 1
ATOM 802 O O . GLU A 1 100 ? 16.264 -1.870 -19.723 1.00 87.81 100 GLU A O 1
ATOM 807 N N . GLN A 1 101 ? 15.699 -1.519 -17.583 1.00 83.94 101 GLN A N 1
ATOM 808 C CA . GLN A 1 101 ? 16.225 -2.782 -17.054 1.00 83.94 101 GLN A CA 1
ATOM 809 C C . GLN A 1 101 ? 15.278 -3.987 -17.238 1.00 83.94 101 GLN A C 1
ATOM 811 O O . GLN A 1 101 ? 15.580 -5.082 -16.762 1.00 83.94 101 GLN A O 1
ATOM 816 N N . GLY A 1 102 ? 14.149 -3.820 -17.934 1.00 87.00 102 GLY A N 1
ATOM 817 C CA . GLY A 1 102 ? 13.237 -4.914 -18.285 1.00 87.00 102 GLY A CA 1
ATOM 818 C C . GLY A 1 102 ? 12.079 -5.150 -17.313 1.00 87.00 102 GLY A C 1
ATOM 819 O O . GLY A 1 102 ? 11.414 -6.179 -17.416 1.00 87.00 102 GLY A O 1
ATOM 820 N N . LEU A 1 103 ? 11.807 -4.219 -16.393 1.00 88.75 103 LEU A N 1
ATOM 821 C CA . LEU A 1 103 ? 10.567 -4.223 -15.615 1.00 88.75 103 LEU A CA 1
ATOM 822 C C . LEU A 1 103 ? 9.362 -4.038 -16.550 1.00 88.75 103 LEU A C 1
ATOM 824 O O . LEU A 1 103 ? 9.318 -3.066 -17.303 1.00 88.75 103 LEU A O 1
ATOM 828 N N . ASP A 1 104 ? 8.356 -4.909 -16.451 1.00 93.81 104 ASP A N 1
ATOM 829 C CA . ASP A 1 104 ? 7.059 -4.727 -17.107 1.00 93.81 104 ASP A CA 1
ATOM 830 C C . ASP A 1 104 ? 6.136 -3.879 -16.210 1.00 93.81 104 ASP A C 1
ATOM 832 O O . ASP A 1 104 ? 5.662 -4.364 -15.169 1.00 93.81 104 ASP A O 1
ATOM 836 N N . PRO A 1 105 ? 5.819 -2.626 -16.599 1.00 93.38 105 PRO A N 1
ATOM 837 C CA . PRO A 1 105 ? 4.946 -1.764 -15.812 1.00 93.38 105 PRO A CA 1
ATOM 838 C C . PRO A 1 105 ? 3.561 -2.362 -15.574 1.00 93.38 105 PRO A C 1
ATOM 840 O O . PRO A 1 105 ? 2.976 -2.112 -14.525 1.00 93.38 105 PRO A O 1
ATOM 843 N N . LYS A 1 106 ? 3.036 -3.181 -16.495 1.00 95.56 106 LYS A N 1
ATOM 844 C CA . LYS A 1 106 ? 1.700 -3.780 -16.348 1.00 95.56 106 LYS A CA 1
ATOM 845 C C . LYS A 1 106 ? 1.655 -4.768 -15.193 1.00 95.56 106 LYS A C 1
ATOM 847 O O . LYS A 1 106 ? 0.681 -4.803 -14.447 1.00 95.56 106 LYS A O 1
ATOM 852 N N . VAL A 1 107 ? 2.715 -5.555 -15.031 1.00 94.56 107 VAL A N 1
ATOM 853 C CA . VAL A 1 107 ? 2.827 -6.513 -13.926 1.00 94.56 107 VAL A CA 1
ATOM 854 C C . VAL A 1 107 ? 2.966 -5.767 -12.596 1.00 94.56 107 VAL A C 1
ATOM 856 O O . VAL A 1 107 ? 2.391 -6.187 -11.595 1.00 94.56 107 VAL A O 1
ATOM 859 N N . VAL A 1 108 ? 3.660 -4.625 -12.588 1.00 91.62 108 VAL A N 1
ATOM 860 C CA . VAL A 1 108 ? 3.727 -3.750 -11.408 1.00 91.62 108 VAL A CA 1
ATOM 861 C C . VAL A 1 108 ? 2.373 -3.133 -11.077 1.00 91.62 108 VAL A C 1
ATOM 863 O O . VAL A 1 108 ? 1.984 -3.168 -9.916 1.00 91.62 108 VAL A O 1
ATOM 866 N N . VAL A 1 109 ? 1.625 -2.632 -12.065 1.00 95.25 109 VAL A N 1
ATOM 867 C CA . VAL A 1 109 ? 0.264 -2.106 -11.853 1.00 95.25 109 VAL A CA 1
ATOM 868 C C . VAL A 1 109 ? -0.631 -3.162 -11.208 1.00 95.25 109 VAL A C 1
ATOM 870 O O . VAL A 1 109 ? -1.225 -2.882 -10.172 1.00 95.25 109 VAL A O 1
ATOM 873 N N . LEU A 1 110 ? -0.648 -4.390 -11.736 1.00 96.31 110 LEU A N 1
ATOM 874 C CA . LEU A 1 110 ? -1.418 -5.496 -11.153 1.00 96.31 110 LEU A CA 1
ATOM 875 C C . LEU A 1 110 ? -1.021 -5.787 -9.696 1.00 96.31 110 LEU A C 1
ATOM 877 O O . LEU A 1 110 ? -1.875 -6.076 -8.859 1.00 96.31 110 LEU A O 1
ATOM 881 N N . ALA A 1 111 ? 0.271 -5.709 -9.372 1.00 93.94 111 ALA A N 1
ATOM 882 C CA . ALA A 1 111 ? 0.743 -5.904 -8.006 1.00 93.94 111 ALA A CA 1
ATOM 883 C C . ALA A 1 111 ? 0.300 -4.763 -7.073 1.00 93.94 111 ALA A C 1
ATOM 885 O O . ALA A 1 111 ? -0.166 -5.034 -5.968 1.00 93.94 111 ALA A O 1
ATOM 886 N N . LEU A 1 112 ? 0.393 -3.507 -7.525 1.00 93.88 112 LEU A N 1
ATOM 887 C CA . LEU A 1 112 ? -0.065 -2.332 -6.775 1.00 93.88 112 LEU A CA 1
ATOM 888 C C . LEU A 1 112 ? -1.589 -2.351 -6.565 1.00 93.88 112 LEU A C 1
ATOM 890 O O . LEU A 1 112 ? -2.068 -1.983 -5.498 1.00 93.88 112 LEU A O 1
ATOM 894 N N . GLU A 1 113 ? -2.368 -2.826 -7.538 1.00 96.12 113 GLU A N 1
ATOM 895 C CA . GLU A 1 113 ? -3.810 -3.056 -7.369 1.00 96.12 113 GLU A CA 1
ATOM 896 C C . GLU A 1 113 ? -4.091 -4.124 -6.296 1.00 96.12 113 GLU A C 1
ATOM 898 O O . GLU A 1 113 ? -5.005 -3.971 -5.483 1.00 96.12 113 GLU A O 1
ATOM 903 N N . GLY A 1 114 ? -3.271 -5.178 -6.235 1.00 94.75 114 GLY A N 1
ATOM 904 C CA . GLY A 1 114 ? -3.312 -6.168 -5.155 1.00 94.75 114 GLY A CA 1
ATOM 905 C C . GLY A 1 114 ? -3.018 -5.564 -3.777 1.00 94.75 114 GLY A C 1
ATOM 906 O O . GLY A 1 114 ? -3.727 -5.851 -2.809 1.00 94.75 114 GLY A O 1
ATOM 907 N N . GLU A 1 115 ? -2.023 -4.682 -3.689 1.00 93.44 115 GLU A N 1
ATOM 908 C CA . GLU A 1 115 ? -1.715 -3.933 -2.464 1.00 93.44 115 GLU A CA 1
ATOM 909 C C . GLU A 1 115 ? -2.874 -3.013 -2.055 1.00 93.44 115 GLU A C 1
ATOM 911 O O . GLU A 1 115 ? -3.226 -2.942 -0.876 1.00 93.44 115 GLU A O 1
ATOM 916 N N . MET A 1 116 ? -3.543 -2.382 -3.026 1.00 95.62 116 MET A N 1
ATOM 917 C CA . MET A 1 116 ? -4.705 -1.525 -2.779 1.00 95.62 116 MET A CA 1
ATOM 918 C C . MET A 1 116 ? -5.833 -2.313 -2.115 1.00 95.62 116 MET A C 1
ATOM 920 O O . MET A 1 116 ? -6.434 -1.841 -1.151 1.00 95.62 116 MET A O 1
ATOM 924 N N . ILE A 1 117 ? -6.083 -3.545 -2.566 1.00 96.62 117 ILE A N 1
ATOM 925 C CA . ILE A 1 117 ? -7.072 -4.436 -1.944 1.00 96.62 117 ILE A CA 1
ATOM 926 C C . ILE A 1 117 ? -6.692 -4.745 -0.488 1.00 96.62 117 ILE A C 1
ATOM 928 O O . ILE A 1 117 ? -7.564 -4.739 0.383 1.00 96.62 117 ILE A O 1
ATOM 932 N N . ALA A 1 118 ? -5.410 -4.984 -0.196 1.00 93.75 118 ALA A N 1
ATOM 933 C CA . ALA A 1 118 ? -4.943 -5.232 1.169 1.00 93.75 118 ALA A CA 1
ATOM 934 C C . ALA A 1 118 ? -5.137 -4.011 2.088 1.00 93.75 118 ALA A C 1
ATOM 936 O O . ALA A 1 118 ? -5.574 -4.161 3.232 1.00 93.75 118 ALA A O 1
ATOM 937 N N . ILE A 1 119 ? -4.866 -2.807 1.579 1.00 92.44 119 ILE A N 1
ATOM 938 C CA . ILE A 1 119 ? -5.082 -1.542 2.293 1.00 92.44 119 ILE A CA 1
ATOM 939 C C . ILE A 1 119 ? -6.572 -1.310 2.561 1.00 92.44 119 ILE A C 1
ATOM 941 O O . ILE A 1 119 ? -6.951 -1.014 3.696 1.00 92.44 119 ILE A O 1
ATOM 945 N N . ILE A 1 120 ? -7.429 -1.498 1.551 1.00 95.19 120 ILE A N 1
ATOM 946 C CA . ILE A 1 120 ? -8.888 -1.386 1.701 1.00 95.19 120 ILE A CA 1
ATOM 947 C C . ILE A 1 120 ? -9.386 -2.371 2.763 1.00 95.19 120 ILE A C 1
ATOM 949 O O . ILE A 1 120 ? -10.148 -1.985 3.647 1.00 95.19 120 ILE A O 1
ATOM 953 N N . ALA A 1 121 ? -8.903 -3.617 2.745 1.00 95.12 121 ALA A N 1
ATOM 954 C CA . ALA A 1 121 ? -9.284 -4.621 3.734 1.00 95.12 121 ALA A CA 1
ATOM 955 C C . ALA A 1 121 ? -8.923 -4.201 5.170 1.00 95.12 121 ALA A C 1
ATOM 957 O O . ALA A 1 121 ? -9.721 -4.414 6.086 1.00 95.12 121 ALA A O 1
ATOM 958 N N . LEU A 1 122 ? -7.753 -3.584 5.382 1.00 92.81 122 LEU A N 1
ATOM 959 C CA . LEU A 1 122 ? -7.389 -3.014 6.681 1.00 92.81 122 LEU A CA 1
ATOM 960 C C . LEU A 1 122 ? -8.370 -1.915 7.098 1.00 92.81 122 LEU A C 1
ATOM 962 O O . LEU A 1 122 ? -8.915 -1.969 8.201 1.00 92.81 122 LEU A O 1
ATOM 966 N N . PHE A 1 123 ? -8.611 -0.929 6.237 1.00 93.81 123 PHE A N 1
ATOM 967 C CA . PHE A 1 123 ? -9.452 0.210 6.595 1.00 93.81 123 PHE A CA 1
ATOM 968 C C . PHE A 1 123 ? -10.924 -0.160 6.783 1.00 93.81 123 PHE A C 1
ATOM 970 O O . PHE A 1 123 ? -11.566 0.370 7.688 1.00 93.81 123 PHE A O 1
ATOM 977 N N . ASP A 1 124 ? -11.448 -1.128 6.035 1.00 95.19 124 ASP A N 1
ATOM 978 C CA . ASP A 1 124 ? -12.799 -1.651 6.249 1.00 95.19 124 ASP A CA 1
ATOM 979 C C . ASP A 1 124 ? -12.937 -2.362 7.601 1.00 95.19 124 ASP A C 1
ATOM 981 O O . ASP A 1 124 ? -13.942 -2.188 8.297 1.00 95.19 124 ASP A O 1
ATOM 985 N N . VAL A 1 125 ? -11.907 -3.101 8.032 1.00 92.12 125 VAL A N 1
ATOM 986 C CA . VAL A 1 125 ? -11.865 -3.658 9.392 1.00 92.12 125 VAL A CA 1
ATOM 987 C C . VAL A 1 125 ? -11.862 -2.539 10.433 1.00 92.12 125 VAL A C 1
ATOM 989 O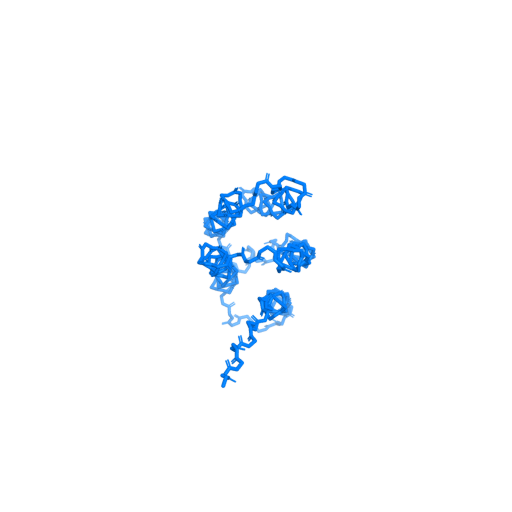 O . VAL A 1 125 ? -12.628 -2.604 11.392 1.00 92.12 125 VAL A O 1
ATOM 992 N N . LEU A 1 126 ? -11.046 -1.499 10.254 1.00 91.06 126 LEU A N 1
ATOM 993 C CA . LEU A 1 126 ? -10.961 -0.390 11.209 1.00 91.06 126 LEU A CA 1
ATOM 994 C C . LEU A 1 126 ? -12.282 0.389 11.305 1.00 91.06 126 LEU A C 1
ATOM 996 O O . LEU A 1 126 ? -12.741 0.664 12.413 1.00 91.06 126 LEU A O 1
ATOM 1000 N N . LYS A 1 127 ? -12.949 0.656 10.174 1.00 93.12 127 LYS A N 1
ATOM 1001 C CA . LYS A 1 127 ? -14.295 1.260 10.127 1.00 93.12 127 LYS A CA 1
ATOM 1002 C C . LYS A 1 127 ? -15.327 0.425 10.881 1.00 93.12 127 LYS A C 1
ATOM 1004 O O . LYS A 1 127 ? -16.183 0.980 11.564 1.00 93.12 127 LYS A O 1
ATOM 1009 N N . ALA A 1 128 ? -15.254 -0.901 10.767 1.00 91.38 128 ALA A N 1
ATOM 1010 C CA . ALA A 1 128 ? -16.168 -1.800 11.466 1.00 91.38 128 ALA A CA 1
ATOM 1011 C C . ALA A 1 128 ? -15.926 -1.837 12.988 1.00 91.38 128 ALA A C 1
ATOM 1013 O O . ALA A 1 128 ? -16.868 -2.062 13.748 1.00 91.38 128 ALA A O 1
ATOM 1014 N N . GLN A 1 129 ? -14.684 -1.619 13.433 1.00 86.69 129 GLN A N 1
ATOM 1015 C CA . GLN A 1 129 ? -14.284 -1.700 14.843 1.00 86.69 129 GLN A CA 1
ATOM 1016 C C . GLN A 1 129 ? -14.342 -0.348 15.578 1.00 86.69 129 GLN A C 1
ATOM 1018 O O . GLN A 1 129 ? -14.458 -0.316 16.803 1.00 86.69 129 GLN A O 1
ATOM 1023 N N . ASP A 1 130 ? -14.272 0.782 14.867 1.00 87.62 130 ASP A N 1
ATOM 1024 C CA . ASP A 1 130 ? -14.199 2.114 15.469 1.00 87.62 130 ASP A CA 1
ATOM 1025 C C . ASP A 1 130 ? -15.337 3.043 15.025 1.00 87.62 130 ASP A C 1
ATOM 1027 O O . ASP A 1 130 ? -15.368 3.550 13.907 1.00 87.62 130 ASP A O 1
ATOM 1031 N N . LYS A 1 131 ? -16.252 3.354 15.952 1.00 87.00 131 LYS A N 1
ATOM 1032 C CA . LYS A 1 131 ? -17.375 4.276 15.701 1.00 87.00 131 LYS A CA 1
ATOM 1033 C C . LYS A 1 131 ? -16.931 5.716 15.424 1.00 87.00 131 LYS A C 1
ATOM 1035 O O . LYS A 1 131 ? -17.677 6.464 14.800 1.00 87.00 131 LYS A O 1
ATOM 1040 N N . GLU A 1 132 ? -15.739 6.104 15.877 1.00 88.88 132 GLU A N 1
ATOM 1041 C CA . GLU A 1 132 ? -15.136 7.416 15.611 1.00 88.88 132 GLU A CA 1
ATOM 1042 C C . GLU A 1 132 ? -14.035 7.337 14.537 1.00 88.88 132 GLU A C 1
ATOM 1044 O O . GLU A 1 132 ? -13.229 8.258 14.412 1.00 88.88 132 GLU A O 1
ATOM 1049 N N . TYR A 1 133 ? -14.019 6.271 13.724 1.00 90.69 133 TYR A N 1
ATOM 1050 C CA . TYR A 1 133 ? -12.998 6.020 12.702 1.00 90.69 133 TYR A CA 1
ATOM 1051 C C . TYR A 1 133 ? -12.649 7.259 11.872 1.00 90.69 133 TYR A C 1
ATOM 1053 O O . TYR A 1 133 ? -11.479 7.602 11.738 1.00 90.69 133 TYR A O 1
ATOM 1061 N N . GLN A 1 134 ? -13.653 7.973 11.355 1.00 90.06 134 GLN A N 1
ATOM 1062 C CA . GLN A 1 134 ? -13.420 9.125 10.478 1.00 90.06 134 GLN A CA 1
ATOM 1063 C C . GLN A 1 134 ? -12.591 10.221 11.156 1.00 90.06 134 GLN A C 1
ATOM 1065 O O . GLN A 1 134 ? -11.697 10.800 10.545 1.00 90.06 134 GLN A O 1
ATOM 1070 N N . LYS A 1 135 ? -12.827 10.455 12.449 1.00 88.81 135 LYS A N 1
ATOM 1071 C CA . LYS A 1 135 ? -12.077 11.424 13.253 1.00 88.81 135 LYS A CA 1
ATOM 1072 C C . LYS A 1 135 ? -10.647 10.956 13.525 1.00 88.81 135 LYS A C 1
ATOM 1074 O O . LYS A 1 135 ? -9.749 11.787 13.612 1.00 88.81 135 LYS A O 1
ATOM 1079 N N . HIS A 1 136 ? -10.435 9.652 13.685 1.00 86.12 136 HIS A N 1
ATOM 1080 C CA . HIS A 1 136 ? -9.135 9.102 14.068 1.00 86.12 136 HIS A CA 1
ATOM 1081 C C . HIS A 1 136 ? -8.227 8.758 12.885 1.00 86.12 136 HIS A C 1
ATOM 1083 O O . HIS A 1 136 ? -7.016 8.922 12.994 1.00 86.12 136 HIS A O 1
ATOM 1089 N N . ALA A 1 137 ? -8.794 8.279 11.779 1.00 89.25 137 ALA A N 1
ATOM 1090 C CA . ALA A 1 137 ? -8.050 7.580 10.736 1.00 89.25 137 ALA A CA 1
ATOM 1091 C C . ALA A 1 137 ? -8.495 7.885 9.300 1.00 89.25 137 ALA A C 1
ATOM 1093 O O . ALA A 1 137 ? -7.794 7.474 8.380 1.00 89.25 137 ALA A O 1
ATOM 1094 N N . GLY A 1 138 ? -9.586 8.632 9.083 1.00 91.25 138 GLY A N 1
ATOM 1095 C CA . GLY A 1 138 ? -10.051 8.966 7.726 1.00 91.25 138 GLY A CA 1
ATOM 1096 C C . GLY A 1 138 ? -8.964 9.637 6.875 1.00 91.25 138 GLY A C 1
ATOM 1097 O O . GLY A 1 138 ? -8.708 9.227 5.749 1.00 91.25 138 GLY A O 1
ATOM 1098 N N . HIS A 1 139 ? -8.221 10.579 7.462 1.00 92.44 139 HIS A N 1
ATOM 1099 C CA . HIS A 1 139 ? -7.094 11.237 6.791 1.00 92.44 139 HIS A CA 1
ATOM 1100 C C . HIS A 1 139 ? -5.922 10.286 6.474 1.00 92.44 139 HIS A C 1
ATOM 1102 O O . HIS A 1 139 ? -5.221 10.486 5.485 1.00 92.44 139 HIS A O 1
ATOM 1108 N N . ILE A 1 140 ? -5.702 9.251 7.295 1.00 91.50 140 ILE A N 1
ATOM 1109 C CA . ILE A 1 140 ? -4.640 8.255 7.084 1.00 91.50 140 ILE A CA 1
ATOM 1110 C C . ILE A 1 140 ? -5.005 7.365 5.893 1.00 91.50 140 ILE A C 1
ATOM 1112 O O . ILE A 1 140 ? -4.159 7.083 5.047 1.00 91.50 140 ILE A O 1
ATOM 1116 N N . GLU A 1 141 ? -6.274 6.956 5.802 1.00 94.25 141 GLU A N 1
ATOM 1117 C CA . GLU A 1 141 ? -6.803 6.216 4.652 1.00 94.25 141 GLU A CA 1
ATOM 1118 C C . GLU A 1 141 ? -6.638 7.005 3.360 1.00 94.25 141 GLU A C 1
ATOM 1120 O O . GLU A 1 141 ? -6.063 6.488 2.403 1.00 94.25 141 GLU A O 1
ATOM 1125 N N . GLU A 1 142 ? -7.074 8.264 3.342 1.00 93.38 142 GLU A N 1
ATOM 1126 C CA . GLU A 1 142 ? -6.927 9.147 2.182 1.00 93.38 142 GLU A CA 1
ATOM 1127 C C . GLU A 1 142 ? -5.458 9.312 1.767 1.00 93.38 142 GLU A C 1
ATOM 1129 O O . GLU A 1 142 ? -5.138 9.256 0.577 1.00 93.38 142 GLU A O 1
ATOM 1134 N N . GLN A 1 143 ? -4.549 9.464 2.735 1.00 90.50 143 GLN A N 1
ATOM 1135 C CA . GLN A 1 143 ? -3.117 9.585 2.468 1.00 90.50 143 GLN A CA 1
ATOM 1136 C C . GLN A 1 143 ? -2.548 8.312 1.824 1.00 90.50 143 GLN A C 1
ATOM 1138 O O . GLN A 1 143 ? -1.924 8.387 0.763 1.00 90.50 143 GLN A O 1
ATOM 1143 N N . ILE A 1 144 ? -2.766 7.144 2.439 1.00 90.75 144 ILE A N 1
ATOM 1144 C CA . ILE A 1 144 ? -2.185 5.871 1.984 1.00 90.75 144 ILE A CA 1
ATOM 1145 C C . ILE A 1 144 ? -2.797 5.438 0.644 1.00 90.75 144 ILE A C 1
ATOM 1147 O O . ILE A 1 144 ? -2.064 5.115 -0.293 1.00 90.75 144 ILE A O 1
ATOM 1151 N N . THR A 1 145 ? -4.126 5.478 0.514 1.00 93.38 145 THR A N 1
ATOM 1152 C CA . THR A 1 145 ? -4.811 5.114 -0.740 1.00 93.38 145 THR A CA 1
ATOM 1153 C C . THR A 1 145 ? -4.478 6.096 -1.861 1.00 93.38 145 THR A C 1
ATOM 1155 O O . THR A 1 145 ? -4.164 5.678 -2.974 1.00 93.38 145 THR A O 1
ATOM 1158 N N . GLY A 1 146 ? -4.435 7.401 -1.573 1.00 92.19 146 GLY A N 1
ATOM 1159 C CA . GLY A 1 146 ? -4.036 8.417 -2.543 1.00 92.19 146 GLY A CA 1
ATOM 1160 C C . GLY A 1 146 ? -2.589 8.254 -3.011 1.00 92.19 146 GLY A C 1
ATOM 1161 O O . GLY A 1 146 ? -2.296 8.448 -4.191 1.00 92.19 146 GLY A O 1
ATOM 1162 N N . MET A 1 147 ? -1.673 7.872 -2.119 1.00 90.06 147 MET A N 1
ATOM 1163 C CA . MET A 1 147 ? -0.289 7.554 -2.478 1.00 90.06 147 MET A CA 1
ATOM 1164 C C . MET A 1 147 ? -0.209 6.359 -3.429 1.00 90.06 147 MET A C 1
ATOM 1166 O O . MET A 1 147 ? 0.463 6.453 -4.459 1.00 90.06 147 MET A O 1
ATOM 1170 N N . LEU A 1 148 ? -0.895 5.263 -3.111 1.00 91.38 148 LEU A N 1
ATOM 1171 C CA . LEU A 1 148 ? -0.862 4.065 -3.942 1.00 91.38 148 LEU A CA 1
ATOM 1172 C C . LEU A 1 148 ? -1.553 4.282 -5.295 1.00 91.38 148 LEU A C 1
ATOM 1174 O O . LEU A 1 148 ? -1.041 3.839 -6.321 1.00 91.38 148 LEU A O 1
ATOM 1178 N N . GLN A 1 149 ? -2.643 5.053 -5.335 1.00 94.12 149 GLN A N 1
ATOM 1179 C CA . GLN A 1 149 ? -3.280 5.436 -6.596 1.00 94.12 149 GLN A CA 1
ATOM 1180 C C . GLN A 1 149 ? -2.323 6.234 -7.491 1.00 94.12 149 GLN A C 1
ATOM 1182 O O . GLN A 1 149 ? -2.218 5.953 -8.683 1.00 94.12 149 GLN A O 1
ATOM 1187 N N . ARG A 1 150 ? -1.549 7.174 -6.926 1.00 92.31 150 ARG A N 1
ATOM 1188 C CA . ARG A 1 150 ? -0.505 7.882 -7.688 1.00 92.31 150 ARG A CA 1
ATOM 1189 C C . ARG A 1 150 ? 0.549 6.921 -8.245 1.00 92.31 150 ARG A C 1
ATOM 1191 O O . ARG A 1 150 ? 1.007 7.129 -9.365 1.00 92.31 150 ARG A O 1
ATOM 1198 N N . ALA A 1 151 ? 0.920 5.878 -7.500 1.00 89.75 151 ALA A N 1
ATOM 1199 C CA . ALA A 1 151 ? 1.845 4.851 -7.982 1.00 89.75 151 ALA A CA 1
ATOM 1200 C C . ALA A 1 151 ? 1.282 4.110 -9.199 1.00 89.75 151 ALA A C 1
ATOM 1202 O O . ALA A 1 151 ? 1.961 3.996 -10.222 1.00 89.75 151 ALA A O 1
ATOM 1203 N N . ILE A 1 152 ? 0.025 3.673 -9.109 1.00 92.88 152 ILE A N 1
ATOM 1204 C CA . ILE A 1 152 ? -0.696 3.010 -10.200 1.00 92.88 152 ILE A CA 1
ATOM 1205 C C . ILE A 1 152 ? -0.743 3.920 -11.432 1.00 92.88 152 ILE A C 1
ATOM 1207 O O . ILE A 1 152 ? -0.370 3.492 -12.525 1.00 92.88 152 ILE A O 1
ATOM 1211 N N . ASP A 1 153 ? -1.111 5.190 -11.263 1.00 94.00 153 ASP A N 1
ATOM 1212 C CA . ASP A 1 153 ? -1.194 6.159 -12.360 1.00 94.00 153 ASP A CA 1
ATOM 1213 C C . ASP A 1 153 ? 0.167 6.400 -13.031 1.00 94.00 153 ASP A C 1
ATOM 1215 O O . ASP A 1 153 ? 0.245 6.567 -14.251 1.00 94.00 153 ASP A O 1
ATOM 1219 N N . VAL A 1 154 ? 1.249 6.428 -12.243 1.00 92.50 154 VAL A N 1
ATOM 1220 C CA . VAL A 1 154 ? 2.618 6.585 -12.750 1.00 92.50 154 VAL A CA 1
ATOM 1221 C C . VAL A 1 154 ? 3.027 5.374 -13.579 1.00 92.50 154 VAL A C 1
ATOM 1223 O O . VAL A 1 154 ? 3.568 5.563 -14.666 1.00 92.50 154 VAL A O 1
ATOM 1226 N N . TYR A 1 155 ? 2.766 4.150 -13.118 1.00 91.19 155 TYR A N 1
ATOM 1227 C CA . TYR A 1 155 ? 3.163 2.924 -13.823 1.00 91.19 155 TYR A CA 1
ATOM 1228 C C . TYR A 1 155 ? 2.220 2.526 -14.969 1.00 91.19 155 TYR A C 1
ATOM 1230 O O . TYR A 1 155 ? 2.634 1.779 -15.850 1.00 91.19 155 TYR A O 1
ATOM 1238 N N . SER A 1 156 ? 1.002 3.071 -15.014 1.00 92.06 156 SER A N 1
ATOM 1239 C CA . SER A 1 156 ? 0.032 2.814 -16.091 1.00 92.06 156 SER A CA 1
ATOM 1240 C C . SER A 1 156 ? 0.277 3.622 -17.373 1.00 92.06 156 SER A C 1
ATOM 1242 O O . SER A 1 156 ? -0.244 3.257 -18.426 1.00 92.06 156 SER A O 1
ATOM 1244 N N . LYS A 1 157 ? 1.014 4.735 -17.286 1.00 86.44 157 LYS A N 1
ATOM 1245 C CA . LYS A 1 157 ? 1.348 5.613 -18.426 1.00 86.44 157 LYS A CA 1
ATOM 1246 C C . LYS A 1 157 ? 2.607 5.166 -19.153 1.00 86.44 157 LYS A C 1
ATOM 1248 O O . LYS A 1 157 ? 2.723 5.471 -20.353 1.00 86.44 157 LYS A O 1
#

Nearest PDB structures (foldseek):
  8gel-assembly1_A  TM=3.886E-01  e=1.271E-01  synthetic construct
  6u1s-assembly1_A  TM=3.432E-01  e=1.211E-01  synthetic construct
  5k7v-assembly1_B  TM=2.639E-01  e=9.988E-02  synthetic construct
  5fu7-assembly1_A  TM=3.510E-01  e=3.676E-01  Homo sapiens

Solvent-accessible surface area (backbone atoms only — not comparable to full-atom values): 8757 Å² total; per-residue (Å²): 136,84,77,76,79,78,80,75,74,86,70,49,59,69,56,43,52,46,54,50,47,52,45,46,51,54,56,53,57,72,73,44,87,69,88,79,66,63,53,47,66,52,54,51,47,52,45,50,52,52,23,51,49,35,43,51,51,21,53,46,51,65,74,65,66,54,77,93,47,49,68,59,48,44,52,46,52,42,51,36,39,56,51,45,52,60,45,48,53,54,54,62,73,42,45,68,61,40,43,77,65,67,28,56,43,67,63,49,32,55,45,51,54,52,29,48,53,23,48,49,51,24,52,54,40,46,52,75,7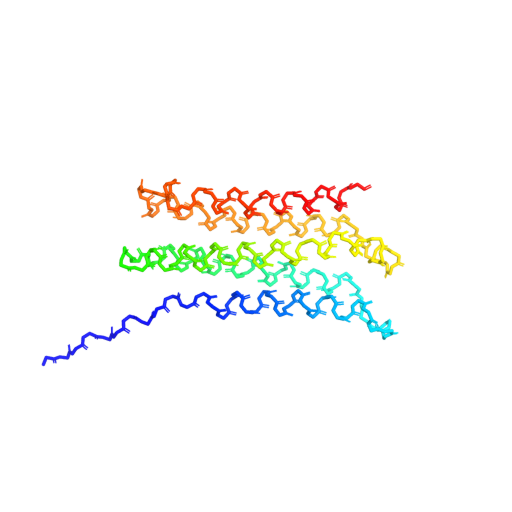3,31,94,59,29,66,84,70,41,42,68,46,51,52,52,44,53,52,50,51,49,51,50,38,58,63,44,71,106

Mean predicted aligned error: 8.37 Å

Foldseek 3Di:
DDDDPDPDAPCCVVVLVVLLVLLVVLLVVLPPPPLPDQNAVSLLVSLVSLLVSLLVLLVVLLPDVDPVRLLVVLVSLLSSLVSLLVSLVSVLVCVVSNVVSPHQLVSSLVSLVSSLVSLVSSLVSQVVNDPCCCVRCVVSSCSNNVSSVVSSVSSVD